Protein AF-A0A0D8L1S2-F1 (afdb_monomer_lite)

Organism: Morganella morganii (NCBI:txid582)

Secondary structure (DSSP, 8-state):
--GGGT-----GGGGGS-GGGTTT-SS-EEEGGGHHHHHHTT-EEESS--HHHHHHHHHHHHHHHHHHHHHHHHHHHHHHHHHHHHHHHHTTTT-GGGGGG-TT--S-HHHHHHHHHHHHHHHHHHHHHHHHH-PPP----HHHHHHHHIIIIIHHHHHHHHHHHHHHHHHHHHHT--

Structure (mmCIF, N/CA/C/O backbone):
data_AF-A0A0D8L1S2-F1
#
_entry.id   AF-A0A0D8L1S2-F1
#
loop_
_atom_site.group_PDB
_atom_site.id
_atom_site.type_symbol
_atom_site.label_atom_id
_atom_site.label_alt_id
_atom_site.label_comp_id
_atom_site.label_asym_id
_atom_site.label_entity_id
_atom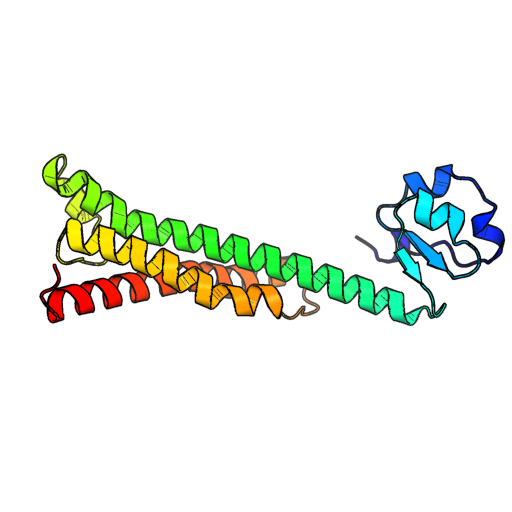_site.label_seq_id
_atom_site.pdbx_PDB_ins_code
_atom_site.Cartn_x
_atom_site.Cartn_y
_atom_site.Cartn_z
_atom_site.occupancy
_atom_site.B_iso_or_equiv
_atom_site.auth_seq_id
_atom_site.auth_comp_id
_atom_site.auth_asym_id
_atom_site.auth_atom_id
_atom_site.pdbx_PDB_model_num
ATOM 1 N N . LEU A 1 1 ? 8.730 12.286 -26.353 1.00 40.28 1 LEU A N 1
ATOM 2 C CA . LEU A 1 1 ? 10.052 12.274 -25.681 1.00 40.28 1 LEU A CA 1
ATOM 3 C C . LEU A 1 1 ? 10.905 11.268 -26.435 1.00 40.28 1 LEU A C 1
ATOM 5 O O . LEU A 1 1 ? 10.988 10.108 -26.051 1.00 40.28 1 LEU A O 1
ATOM 9 N N . ASP A 1 2 ? 11.396 11.706 -27.591 1.00 30.83 2 ASP A N 1
ATOM 10 C CA . ASP A 1 2 ? 12.014 10.839 -28.589 1.00 30.83 2 ASP A CA 1
ATOM 11 C C . ASP A 1 2 ? 13.393 10.372 -28.138 1.00 30.83 2 ASP A C 1
ATOM 13 O O . ASP A 1 2 ? 14.245 11.178 -27.758 1.00 30.83 2 ASP A O 1
ATOM 17 N N . ALA A 1 3 ? 13.625 9.064 -28.243 1.00 32.00 3 ALA A N 1
ATOM 18 C CA . ALA A 1 3 ? 14.918 8.431 -27.996 1.00 32.00 3 ALA A CA 1
ATOM 19 C C . ALA A 1 3 ? 16.054 9.065 -28.828 1.00 32.00 3 ALA A C 1
ATOM 21 O O . ALA A 1 3 ? 17.206 9.065 -28.401 1.00 32.00 3 ALA A O 1
ATOM 22 N N . LEU A 1 4 ? 15.722 9.690 -29.965 1.00 38.53 4 LEU A N 1
ATOM 23 C CA . LEU A 1 4 ? 16.654 10.412 -30.832 1.00 38.53 4 LEU A CA 1
ATOM 24 C C . LEU A 1 4 ? 17.332 11.619 -30.163 1.00 38.53 4 LEU A C 1
ATOM 26 O O . LEU A 1 4 ? 18.481 11.910 -30.489 1.00 38.53 4 LEU A O 1
ATOM 30 N N . ASN A 1 5 ? 16.693 12.290 -29.196 1.00 35.75 5 ASN A N 1
ATOM 31 C CA . ASN A 1 5 ? 17.297 13.465 -28.548 1.00 35.75 5 ASN A CA 1
ATOM 32 C C . ASN A 1 5 ? 18.377 13.098 -27.509 1.00 35.75 5 ASN A C 1
ATOM 34 O O . ASN A 1 5 ? 19.197 13.934 -27.134 1.00 35.75 5 ASN A O 1
ATOM 38 N N . ILE A 1 6 ? 18.424 11.833 -27.079 1.00 44.75 6 ILE A N 1
ATOM 39 C CA . ILE A 1 6 ? 19.456 11.305 -26.171 1.00 44.75 6 ILE A CA 1
ATOM 40 C C . ILE A 1 6 ? 20.675 10.786 -26.976 1.00 44.75 6 ILE A C 1
ATOM 42 O O . ILE A 1 6 ? 21.790 10.718 -26.466 1.00 44.75 6 ILE A O 1
ATOM 46 N N . MET A 1 7 ? 20.512 10.513 -28.277 1.00 43.84 7 MET A N 1
ATOM 47 C CA . MET A 1 7 ? 21.338 9.580 -29.059 1.00 43.84 7 MET A CA 1
ATOM 48 C C . MET A 1 7 ? 22.376 10.232 -29.998 1.00 43.84 7 MET A C 1
ATOM 50 O O . MET A 1 7 ? 22.440 9.912 -31.182 1.00 43.84 7 MET A O 1
ATOM 54 N N . ARG A 1 8 ? 23.227 11.147 -29.521 1.00 42.47 8 ARG A N 1
ATOM 55 C CA . ARG A 1 8 ? 24.311 11.679 -30.381 1.00 42.47 8 ARG A CA 1
ATOM 56 C C . ARG A 1 8 ? 25.609 11.928 -29.633 1.00 42.47 8 ARG A C 1
ATOM 58 O O . ARG A 1 8 ? 25.873 13.081 -29.357 1.00 42.47 8 ARG A O 1
ATOM 65 N N . LEU A 1 9 ? 26.421 10.911 -29.370 1.00 46.28 9 LEU A N 1
ATOM 66 C CA . LEU A 1 9 ? 27.891 11.011 -29.386 1.00 46.28 9 LEU A CA 1
ATOM 67 C C . LEU A 1 9 ? 28.413 9.592 -29.649 1.00 46.28 9 LEU A C 1
ATOM 69 O O . LEU A 1 9 ? 28.247 8.712 -28.814 1.00 46.28 9 LEU A O 1
ATOM 73 N N . HIS A 1 10 ? 28.919 9.347 -30.857 1.00 53.31 10 HIS A N 1
ATOM 74 C CA . HIS A 1 10 ? 29.306 8.012 -31.333 1.00 53.31 10 HIS A CA 1
ATOM 75 C C . HIS A 1 10 ? 30.659 8.029 -32.061 1.00 53.31 10 HIS A C 1
ATOM 77 O O . HIS A 1 10 ? 30.898 7.191 -32.922 1.00 53.31 10 HIS A O 1
ATOM 83 N N . SER A 1 11 ? 31.540 8.992 -31.760 1.00 37.47 11 SER A N 1
ATOM 84 C CA . SER A 1 11 ? 32.899 8.985 -32.317 1.00 37.47 11 SER A CA 1
ATOM 85 C C . SER A 1 11 ? 33.969 9.015 -31.219 1.00 37.47 11 SER A C 1
ATOM 87 O O . SER A 1 11 ? 33.796 9.737 -30.232 1.00 37.47 11 SER A O 1
ATOM 89 N N . PRO A 1 12 ? 35.087 8.285 -31.396 1.00 42.09 12 PRO A N 1
ATOM 90 C CA . PRO A 1 12 ? 36.275 8.374 -30.541 1.00 42.09 12 PRO A CA 1
ATOM 91 C C . PRO A 1 12 ? 36.756 9.821 -30.326 1.00 42.09 12 PRO A C 1
ATOM 93 O O . PRO A 1 12 ? 37.145 10.186 -29.221 1.00 42.09 12 PRO A O 1
ATOM 96 N N . ASP A 1 13 ? 36.616 10.673 -31.346 1.00 39.78 13 ASP A N 1
ATOM 97 C CA . ASP A 1 13 ? 37.028 12.085 -31.320 1.00 39.78 13 ASP A CA 1
ATOM 98 C C . ASP A 1 13 ? 36.073 13.012 -30.548 1.00 39.78 13 ASP A C 1
ATOM 100 O O . ASP A 1 13 ? 36.394 14.171 -30.276 1.00 39.78 13 ASP A O 1
ATOM 104 N N . SER A 1 14 ? 34.886 12.535 -30.159 1.00 45.31 14 SER A N 1
ATOM 105 C CA . SER A 1 14 ? 33.903 13.376 -29.463 1.00 45.31 14 SER A CA 1
ATOM 106 C C . SER A 1 14 ? 34.242 13.650 -27.995 1.00 45.31 14 SER A C 1
ATOM 108 O O . SER A 1 14 ? 33.722 14.611 -27.428 1.00 45.31 14 SER A O 1
ATOM 110 N N . ALA A 1 15 ? 35.172 12.889 -27.402 1.00 44.06 15 ALA A N 1
ATOM 111 C CA . ALA A 1 15 ? 35.750 13.199 -26.093 1.00 44.06 15 ALA A CA 1
ATOM 112 C C . ALA A 1 15 ? 36.550 14.518 -26.101 1.00 44.06 15 ALA A C 1
ATOM 114 O O . ALA A 1 15 ? 36.670 15.171 -25.065 1.00 44.06 15 ALA A O 1
ATOM 115 N N . MET A 1 16 ? 37.052 14.937 -27.269 1.00 40.53 16 MET A N 1
ATOM 116 C CA . MET A 1 16 ? 37.841 16.161 -27.436 1.00 40.53 16 MET A CA 1
ATOM 117 C C . MET A 1 16 ? 36.966 17.407 -27.677 1.00 40.53 16 MET A C 1
ATOM 119 O O . MET A 1 16 ? 37.414 18.541 -27.495 1.00 40.53 16 MET A O 1
ATOM 123 N N . LEU A 1 17 ? 35.691 17.228 -28.041 1.00 42.50 17 LEU A N 1
ATOM 124 C CA . LEU A 1 17 ? 34.772 18.325 -28.342 1.00 42.50 17 LEU A CA 1
ATOM 125 C C . LEU A 1 17 ? 34.038 18.803 -27.082 1.00 42.50 17 LEU A C 1
ATOM 127 O O . LEU A 1 17 ? 32.883 18.484 -26.831 1.00 42.50 17 LEU A O 1
ATOM 131 N N . SER A 1 18 ? 34.708 19.691 -26.348 1.00 43.97 18 SER A N 1
ATOM 132 C CA . SER A 1 18 ? 34.159 20.673 -25.398 1.00 43.97 18 SER A CA 1
ATOM 133 C C . SER A 1 18 ? 33.376 20.142 -24.165 1.00 43.97 18 SER A C 1
ATOM 135 O O . SER A 1 18 ? 32.267 19.616 -24.291 1.00 43.97 18 SER A O 1
ATOM 137 N N . PRO A 1 19 ? 33.840 20.434 -22.929 1.00 50.38 19 PRO A N 1
ATOM 138 C CA . PRO A 1 19 ? 33.125 20.142 -21.671 1.00 50.38 19 PRO A CA 1
ATOM 139 C C . PRO A 1 19 ? 31.662 20.630 -21.622 1.00 50.38 19 PRO A C 1
ATOM 141 O O . PRO A 1 19 ? 30.829 20.095 -20.894 1.00 50.38 19 PRO A O 1
ATOM 144 N N . ARG A 1 20 ? 31.318 2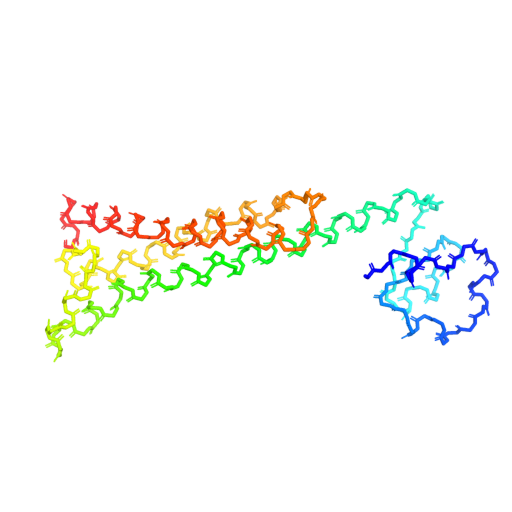1.631 -22.442 1.00 46.81 20 ARG A N 1
ATOM 145 C CA . ARG A 1 20 ? 29.983 22.242 -22.522 1.00 46.81 20 ARG A CA 1
ATOM 146 C C . ARG A 1 20 ? 28.892 21.314 -23.069 1.00 46.81 20 ARG A C 1
ATOM 148 O O . ARG A 1 20 ? 27.722 21.548 -22.768 1.00 46.81 20 ARG A O 1
ATOM 155 N N . LEU A 1 21 ? 29.234 20.287 -23.852 1.00 48.47 21 LEU A N 1
ATOM 156 C CA . LEU A 1 21 ? 28.242 19.355 -24.410 1.00 48.47 21 LEU A CA 1
ATOM 157 C C . LEU A 1 21 ? 27.719 18.347 -23.377 1.00 48.47 21 LEU A C 1
ATOM 159 O O . LEU A 1 21 ? 26.574 17.915 -23.491 1.00 48.47 21 LEU A O 1
ATOM 163 N N . TRP A 1 22 ? 28.506 18.031 -22.348 1.00 46.62 22 TRP A N 1
ATOM 164 C CA . TRP A 1 22 ? 28.124 17.108 -21.275 1.00 46.62 22 TRP A CA 1
ATOM 165 C C . TRP A 1 22 ? 27.060 17.707 -20.357 1.00 46.62 22 TRP A C 1
ATOM 167 O O . TRP A 1 22 ? 26.076 17.054 -20.031 1.00 46.62 22 TRP A O 1
ATOM 177 N N . HIS A 1 23 ? 27.204 18.990 -20.025 1.00 47.69 23 HIS A N 1
ATOM 178 C CA . HIS A 1 23 ? 26.314 19.683 -19.092 1.00 47.69 23 HIS A CA 1
ATOM 179 C C . HIS A 1 23 ? 24.908 19.962 -19.656 1.00 47.69 23 HIS A C 1
ATOM 181 O O . HIS A 1 23 ? 24.001 20.326 -18.915 1.00 47.69 23 HIS A O 1
ATOM 187 N N . ARG A 1 24 ? 24.712 19.816 -20.976 1.00 43.38 24 ARG A N 1
ATOM 188 C CA . ARG A 1 24 ? 23.418 20.042 -21.647 1.00 43.38 24 ARG A CA 1
ATOM 189 C C . ARG A 1 24 ? 22.607 18.766 -21.884 1.00 43.38 24 ARG A C 1
ATOM 191 O O . ARG A 1 24 ? 21.515 18.864 -22.441 1.00 43.38 24 ARG A O 1
ATOM 198 N N . ARG A 1 25 ? 23.114 17.581 -21.522 1.00 43.03 25 ARG A N 1
ATOM 199 C CA . ARG A 1 25 ? 22.402 16.311 -21.744 1.00 43.03 25 ARG A CA 1
ATOM 200 C C . ARG A 1 25 ? 21.851 15.743 -20.448 1.00 43.03 25 ARG A C 1
ATOM 202 O O . ARG A 1 25 ? 22.543 15.697 -19.444 1.00 43.03 25 ARG A O 1
ATOM 209 N N . ASN A 1 26 ? 20.617 15.244 -20.508 1.00 50.03 26 ASN A N 1
ATOM 210 C CA . ASN A 1 26 ? 19.944 14.647 -19.352 1.00 50.03 26 ASN A CA 1
ATOM 211 C C . ASN A 1 26 ? 20.542 13.280 -18.961 1.00 50.03 26 ASN A C 1
ATOM 213 O O . ASN A 1 26 ? 20.415 12.884 -17.810 1.00 50.03 26 ASN A O 1
ATOM 217 N N . VAL A 1 27 ? 21.170 12.564 -19.907 1.00 50.09 27 VAL A N 1
ATOM 218 C CA . VAL A 1 27 ? 21.953 11.332 -19.689 1.00 50.09 27 VAL A CA 1
ATOM 219 C C . VAL A 1 27 ? 23.051 11.268 -20.758 1.00 50.09 27 VAL A C 1
ATOM 221 O O . VAL A 1 27 ? 22.746 11.413 -21.945 1.00 50.09 27 VAL A O 1
ATOM 224 N N . ALA A 1 28 ? 24.307 11.043 -20.368 1.00 52.75 28 ALA A N 1
ATOM 225 C CA . ALA A 1 28 ? 25.421 10.783 -21.282 1.00 52.75 28 ALA A CA 1
ATOM 226 C C . ALA A 1 28 ? 26.200 9.531 -20.836 1.00 52.75 28 ALA A C 1
ATOM 228 O O . ALA A 1 28 ? 26.317 9.263 -19.640 1.00 52.75 28 ALA A O 1
ATOM 229 N N . VAL A 1 29 ? 26.709 8.756 -21.801 1.00 52.41 29 VAL A N 1
ATOM 230 C CA . VAL A 1 29 ? 27.492 7.534 -21.557 1.00 52.41 29 VAL A CA 1
ATOM 231 C C . VAL A 1 29 ? 28.798 7.626 -22.340 1.00 52.41 29 VAL A C 1
ATOM 233 O O . VAL A 1 29 ? 28.767 7.886 -23.542 1.00 52.41 29 VAL A O 1
ATOM 236 N N . ALA A 1 30 ? 29.933 7.452 -21.667 1.00 49.31 30 ALA A N 1
ATOM 237 C CA . ALA A 1 30 ? 31.259 7.471 -22.282 1.00 49.31 30 ALA A CA 1
ATOM 238 C C . ALA A 1 30 ? 31.835 6.054 -22.379 1.00 49.31 30 ALA A C 1
ATOM 240 O O . ALA A 1 30 ? 31.610 5.234 -21.495 1.00 49.31 30 ALA A O 1
ATOM 241 N N . MET A 1 31 ? 32.597 5.769 -23.433 1.00 51.94 31 MET A N 1
ATOM 242 C CA . MET A 1 31 ? 33.227 4.462 -23.660 1.00 51.94 31 MET A CA 1
ATOM 243 C C . MET A 1 31 ? 34.710 4.500 -23.246 1.00 51.94 31 MET A C 1
ATOM 245 O O . MET A 1 31 ? 35.297 5.576 -23.123 1.00 51.94 31 MET A O 1
ATOM 249 N N . ASN A 1 32 ? 35.294 3.323 -23.007 1.00 46.06 32 ASN A N 1
ATOM 250 C CA . ASN A 1 32 ? 36.561 3.042 -22.303 1.00 46.06 32 ASN A CA 1
ATOM 251 C C . ASN A 1 32 ? 37.780 3.977 -22.569 1.00 46.06 32 ASN A C 1
ATOM 253 O O . ASN A 1 32 ? 38.638 4.126 -21.704 1.00 46.06 32 ASN A O 1
ATOM 257 N N . SER A 1 33 ? 37.875 4.673 -23.707 1.00 52.16 33 SER A N 1
ATOM 258 C CA . SER A 1 33 ? 38.977 5.612 -23.999 1.00 52.16 33 SER A CA 1
ATOM 259 C C . SER A 1 33 ? 38.829 7.022 -23.386 1.00 52.16 33 SER A C 1
ATOM 261 O O . SER A 1 33 ? 39.790 7.786 -23.403 1.00 52.16 33 SER A O 1
ATOM 263 N N . GLY A 1 34 ? 37.668 7.380 -22.816 1.00 53.12 34 GLY A N 1
ATOM 264 C CA . GLY A 1 34 ? 37.359 8.717 -22.263 1.00 53.12 34 GLY A CA 1
ATOM 265 C C . GLY A 1 34 ? 37.182 8.778 -20.735 1.00 53.12 34 GLY A C 1
ATOM 266 O O . GLY A 1 34 ? 36.365 9.551 -20.230 1.00 53.12 34 GLY A O 1
ATOM 267 N N . THR A 1 35 ? 37.890 7.930 -19.984 1.00 57.75 35 THR A N 1
ATOM 268 C CA . THR A 1 35 ? 37.576 7.589 -18.581 1.00 57.75 35 THR A CA 1
ATOM 269 C C . THR A 1 35 ? 37.760 8.698 -17.537 1.00 57.75 35 THR A C 1
ATOM 271 O O . THR A 1 35 ? 37.063 8.640 -16.526 1.00 57.75 35 THR A O 1
ATOM 274 N N . GLN A 1 36 ? 38.626 9.706 -17.725 1.00 58.16 36 GLN A N 1
ATOM 275 C CA . GLN A 1 36 ? 38.751 10.807 -16.745 1.00 58.16 36 GLN A CA 1
ATOM 276 C C . GLN A 1 36 ? 37.612 11.834 -16.864 1.00 58.16 36 GLN A C 1
ATOM 278 O O . GLN A 1 36 ? 36.925 12.091 -15.879 1.00 58.16 36 GLN A O 1
ATOM 283 N N . ALA A 1 37 ? 37.308 12.317 -18.075 1.00 50.94 37 ALA A N 1
ATOM 284 C CA . ALA A 1 37 ? 36.259 13.320 -18.300 1.00 50.94 37 ALA A CA 1
ATOM 285 C C . ALA A 1 37 ? 34.843 12.820 -17.942 1.00 50.94 37 ALA A C 1
ATOM 287 O O . ALA A 1 37 ? 34.001 13.591 -17.486 1.00 50.94 37 ALA A O 1
ATOM 288 N N . ALA A 1 38 ? 34.568 11.522 -18.114 1.00 50.53 38 ALA A N 1
ATOM 289 C CA . ALA A 1 38 ? 33.284 10.924 -17.749 1.00 50.53 38 ALA A CA 1
ATOM 290 C C . ALA A 1 38 ? 33.120 10.706 -16.235 1.00 50.53 38 ALA A C 1
ATOM 292 O O . ALA A 1 38 ? 32.023 10.912 -15.711 1.00 50.53 38 ALA A O 1
ATOM 293 N N . LYS A 1 39 ? 34.206 10.338 -15.534 1.00 55.84 39 LYS A N 1
ATOM 294 C CA . LYS A 1 39 ? 34.229 10.202 -14.066 1.00 55.84 39 LYS A CA 1
ATOM 295 C C . LYS A 1 39 ? 34.058 11.554 -13.378 1.00 55.84 39 LYS A C 1
ATOM 297 O O . LYS A 1 39 ? 33.280 11.652 -12.436 1.00 55.84 39 LYS A O 1
ATOM 302 N N . GLU A 1 40 ? 34.729 12.589 -13.880 1.00 51.75 40 GLU A N 1
ATOM 303 C 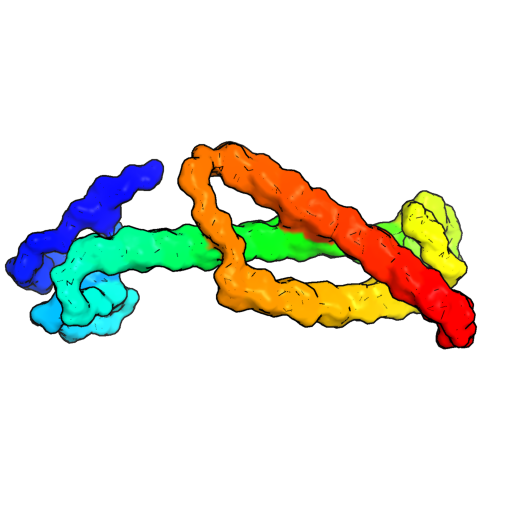CA . GLU A 1 40 ? 34.626 13.955 -13.349 1.00 51.75 40 GLU A CA 1
ATOM 304 C C . GLU A 1 40 ? 33.244 14.581 -13.589 1.00 51.75 40 GLU A C 1
ATOM 306 O O . GLU A 1 40 ? 32.784 15.392 -12.790 1.00 51.75 40 GLU A O 1
ATOM 311 N N . ALA A 1 41 ? 32.548 14.171 -14.655 1.00 49.81 41 ALA A N 1
ATOM 312 C CA . ALA A 1 41 ? 31.219 14.670 -15.004 1.00 49.81 41 ALA A CA 1
ATOM 313 C C . ALA A 1 41 ? 30.045 13.839 -14.435 1.00 49.81 41 ALA A C 1
ATOM 315 O O . ALA A 1 41 ? 28.893 14.185 -14.692 1.00 49.81 41 ALA A O 1
ATOM 316 N N . GLY A 1 42 ? 30.304 12.752 -13.694 1.00 54.16 42 GLY A N 1
ATOM 317 C CA . GLY A 1 42 ? 29.259 11.891 -13.115 1.00 54.16 42 GLY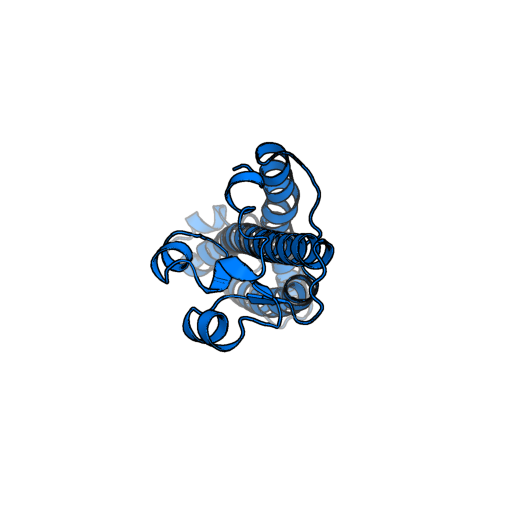 A CA 1
ATOM 318 C C . GLY A 1 42 ? 28.458 11.064 -14.135 1.00 54.16 42 GLY A C 1
ATOM 319 O O . GLY A 1 42 ? 27.327 10.669 -13.855 1.00 54.16 42 GLY A O 1
ATOM 320 N N . ASN A 1 43 ? 29.018 10.813 -15.321 1.00 65.69 43 ASN A N 1
ATOM 321 C CA . ASN A 1 43 ? 28.350 10.090 -16.406 1.00 65.69 43 ASN A CA 1
ATOM 322 C C . ASN A 1 43 ? 28.617 8.579 -16.347 1.00 65.69 43 ASN A C 1
ATOM 324 O O . ASN A 1 43 ? 29.625 8.129 -15.800 1.00 65.69 43 ASN A O 1
ATOM 328 N N . MET A 1 44 ? 27.72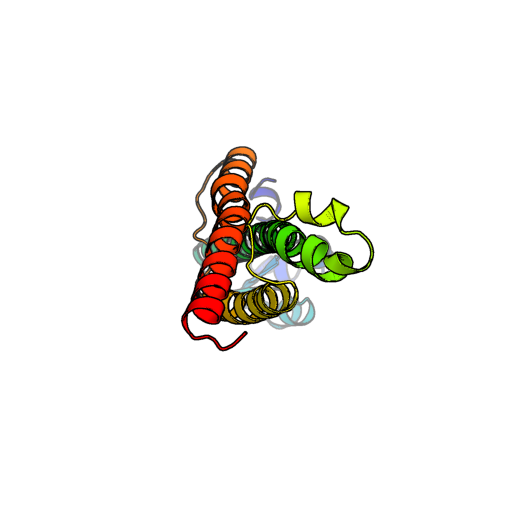0 7.777 -16.932 1.00 62.53 44 MET A N 1
ATOM 329 C CA . MET A 1 44 ? 27.905 6.322 -16.985 1.00 62.53 44 MET A CA 1
ATOM 330 C C . MET A 1 44 ? 29.076 5.970 -17.910 1.00 62.53 44 MET A C 1
ATOM 332 O O . MET A 1 44 ? 29.259 6.593 -18.957 1.00 62.53 44 MET A O 1
ATOM 336 N N . VAL A 1 45 ? 29.859 4.959 -17.535 1.00 63.62 45 VAL A N 1
ATOM 337 C CA . VAL A 1 45 ? 30.993 4.476 -18.332 1.00 63.62 45 VAL A CA 1
ATOM 338 C C . VAL A 1 45 ? 30.658 3.089 -18.869 1.00 63.62 45 VAL A C 1
ATOM 340 O O . VAL A 1 45 ? 30.483 2.155 -18.087 1.00 63.62 45 VAL A O 1
ATOM 343 N N . ASP A 1 46 ? 30.560 2.950 -20.190 1.00 64.00 46 ASP A N 1
ATOM 344 C CA . ASP A 1 46 ? 30.451 1.641 -20.834 1.00 64.00 46 ASP A CA 1
ATOM 345 C C . ASP A 1 46 ? 31.849 1.034 -21.010 1.00 64.00 46 ASP A C 1
ATOM 347 O O . ASP A 1 46 ? 32.661 1.494 -21.818 1.00 64.00 46 ASP A O 1
ATOM 351 N N . LEU A 1 47 ? 32.122 -0.006 -20.223 1.00 65.94 47 LEU A N 1
ATOM 352 C CA . LEU A 1 47 ? 33.397 -0.723 -20.216 1.00 65.94 47 LEU A CA 1
ATOM 353 C C . LEU A 1 47 ? 33.569 -1.634 -21.440 1.00 65.94 47 LEU A C 1
ATOM 355 O O . LEU A 1 47 ? 34.694 -1.811 -21.902 1.00 65.94 47 LEU A O 1
ATOM 359 N N . ASP A 1 48 ? 32.467 -2.138 -22.006 1.00 64.06 48 ASP A N 1
ATOM 360 C CA . ASP A 1 48 ? 32.504 -3.148 -23.078 1.00 64.06 48 ASP A CA 1
ATOM 361 C C . ASP A 1 48 ? 32.216 -2.552 -24.454 1.00 64.06 48 ASP A C 1
ATOM 363 O O . ASP A 1 48 ? 32.246 -3.257 -25.461 1.00 64.06 48 ASP A O 1
ATOM 367 N N . SER A 1 49 ? 31.974 -1.240 -24.509 1.00 63.84 49 SER A N 1
ATOM 368 C CA . SER A 1 49 ? 31.849 -0.491 -25.755 1.00 63.84 49 SER A CA 1
ATOM 369 C C . SER A 1 49 ? 30.787 -1.070 -26.709 1.00 63.84 49 SER A C 1
ATOM 371 O O . SER A 1 49 ? 30.972 -1.062 -27.928 1.00 63.84 49 SER A O 1
ATOM 373 N N . ASN A 1 50 ? 29.673 -1.577 -26.170 1.00 64.38 50 ASN A N 1
ATOM 374 C CA . ASN A 1 50 ? 28.632 -2.254 -26.942 1.00 64.38 50 ASN A CA 1
ATOM 375 C C . ASN A 1 50 ? 27.333 -1.425 -26.950 1.00 64.38 50 ASN A C 1
ATOM 377 O O . ASN A 1 50 ? 26.697 -1.273 -25.903 1.00 64.38 50 ASN A O 1
ATOM 381 N N . PRO A 1 51 ? 26.852 -0.970 -28.125 1.00 62.38 51 PRO A N 1
ATOM 382 C CA . PRO A 1 51 ? 25.649 -0.138 -28.231 1.00 62.38 51 PRO A CA 1
ATOM 383 C C . PRO A 1 51 ? 24.371 -0.799 -27.682 1.00 62.38 51 PRO A C 1
ATOM 385 O O . PRO A 1 51 ? 23.417 -0.099 -27.342 1.00 62.38 51 PRO A O 1
ATOM 388 N N . THR A 1 52 ? 24.344 -2.125 -27.532 1.00 73.88 52 THR A N 1
ATOM 389 C CA . THR A 1 52 ? 23.205 -2.871 -26.966 1.00 73.88 52 THR A CA 1
ATOM 390 C C . THR A 1 52 ? 23.029 -2.623 -25.462 1.00 73.88 52 THR A C 1
ATOM 392 O O . THR A 1 52 ? 21.898 -2.587 -24.974 1.00 73.88 52 THR A O 1
ATOM 395 N N . LYS A 1 53 ? 24.117 -2.355 -24.724 1.00 69.38 53 LYS A N 1
ATOM 396 C CA . LYS A 1 53 ? 24.067 -2.075 -23.276 1.00 69.38 53 LYS A CA 1
ATOM 397 C C . LYS A 1 53 ? 23.305 -0.796 -22.938 1.00 69.38 53 LYS A C 1
ATOM 399 O O . LYS A 1 53 ? 22.706 -0.685 -21.873 1.00 69.38 53 LYS A O 1
ATOM 404 N N . LEU A 1 54 ? 23.260 0.164 -23.860 1.00 72.50 54 LEU A N 1
ATOM 405 C CA . LEU A 1 54 ? 22.483 1.392 -23.680 1.00 72.50 54 LEU A CA 1
ATOM 406 C C . LEU A 1 54 ? 20.976 1.114 -23.603 1.00 72.50 54 LEU A C 1
ATOM 408 O O . LEU A 1 54 ? 20.264 1.766 -22.839 1.00 72.50 54 LEU A O 1
ATOM 412 N N . ILE A 1 55 ? 20.485 0.128 -24.359 1.00 80.00 55 ILE A N 1
ATOM 413 C CA . ILE A 1 55 ? 19.076 -0.288 -24.315 1.00 80.00 55 ILE A CA 1
ATOM 414 C C . ILE A 1 55 ? 18.764 -0.922 -22.955 1.00 80.00 55 ILE A C 1
ATOM 416 O O . ILE A 1 55 ? 17.717 -0.638 -22.369 1.00 80.00 55 ILE A O 1
ATOM 420 N N . GLU A 1 56 ? 19.688 -1.725 -22.428 1.00 80.81 56 GLU A N 1
ATOM 421 C CA . GLU A 1 56 ? 19.576 -2.355 -21.111 1.00 80.81 56 GLU A CA 1
ATOM 422 C C . GLU A 1 56 ? 19.543 -1.316 -19.980 1.00 80.81 56 GLU A C 1
ATOM 424 O O . GLU A 1 56 ? 18.645 -1.350 -19.138 1.00 80.81 56 GLU A O 1
ATOM 429 N N . VAL A 1 57 ? 20.430 -0.317 -20.013 1.00 82.62 57 VAL A N 1
ATOM 430 C CA . VAL A 1 57 ? 20.431 0.802 -19.052 1.00 82.62 57 VAL A CA 1
ATOM 431 C C . VAL A 1 57 ? 19.090 1.543 -19.058 1.00 82.62 57 VAL A C 1
ATOM 433 O O . VAL A 1 57 ? 18.520 1.822 -17.999 1.00 82.62 57 VAL A O 1
ATOM 436 N N . VAL A 1 58 ? 18.544 1.836 -20.244 1.00 85.12 58 VAL A N 1
ATOM 437 C CA . VAL A 1 58 ? 17.225 2.478 -20.368 1.00 85.12 58 VAL A CA 1
ATOM 438 C C . VAL A 1 58 ? 16.118 1.576 -19.818 1.00 85.12 58 VAL A C 1
ATOM 440 O O . VAL A 1 58 ? 15.184 2.076 -19.185 1.00 85.12 58 VAL A O 1
ATOM 443 N N . HIS A 1 59 ? 16.201 0.264 -20.037 1.00 84.69 59 HIS A N 1
ATOM 444 C CA . HIS A 1 59 ? 15.230 -0.694 -19.514 1.00 84.69 59 HIS A CA 1
ATOM 445 C C . HIS A 1 59 ? 15.242 -0.736 -17.980 1.00 84.69 59 HIS A C 1
ATOM 447 O O . HIS A 1 59 ? 14.185 -0.586 -17.363 1.00 84.69 59 HIS A O 1
ATOM 453 N N . ILE A 1 60 ? 16.424 -0.833 -17.366 1.00 85.44 60 ILE A N 1
ATOM 454 C CA . ILE A 1 60 ? 16.598 -0.806 -15.906 1.00 85.44 60 ILE A CA 1
ATOM 455 C C . ILE A 1 60 ? 16.072 0.515 -15.330 1.00 85.44 60 ILE A C 1
ATOM 457 O O . ILE A 1 60 ? 15.308 0.514 -14.362 1.00 85.44 60 ILE A O 1
ATOM 461 N N . GLY A 1 61 ? 16.404 1.647 -15.959 1.00 86.31 61 GLY A N 1
ATOM 462 C CA . GLY A 1 61 ? 15.903 2.959 -15.545 1.00 86.31 61 GLY A CA 1
ATOM 463 C C . GLY A 1 61 ? 14.374 3.046 -15.594 1.00 86.31 61 GLY A C 1
ATOM 464 O O . GLY A 1 61 ? 13.741 3.505 -14.640 1.00 86.31 61 GLY A O 1
ATOM 465 N N . LYS A 1 62 ? 13.751 2.541 -16.668 1.00 87.38 62 LYS A N 1
ATOM 466 C CA . LYS A 1 62 ? 12.286 2.462 -16.777 1.00 87.38 62 LYS A CA 1
ATOM 467 C C . LYS A 1 62 ? 11.684 1.561 -15.703 1.00 87.38 62 LYS A C 1
ATOM 469 O O . LYS A 1 62 ? 10.693 1.953 -15.094 1.00 87.38 62 LYS A O 1
ATOM 474 N N . GLN A 1 63 ? 12.268 0.395 -15.442 1.00 87.56 63 GLN A N 1
ATOM 475 C CA . GLN A 1 63 ? 11.798 -0.518 -14.398 1.00 87.56 63 GLN A CA 1
ATOM 476 C C . GLN A 1 63 ? 11.871 0.125 -13.007 1.00 87.56 63 GLN A C 1
ATOM 478 O O . GLN A 1 63 ? 10.909 0.038 -12.240 1.00 87.56 63 GLN A O 1
ATOM 483 N N . MET A 1 64 ? 12.955 0.835 -12.692 1.00 88.62 64 MET A N 1
ATOM 484 C CA . MET A 1 64 ? 13.100 1.554 -11.424 1.00 88.62 64 MET A CA 1
ATOM 485 C C . MET A 1 64 ? 12.032 2.647 -11.263 1.00 88.62 64 MET A C 1
ATOM 487 O O . MET A 1 64 ? 11.387 2.737 -10.215 1.00 88.62 64 MET A O 1
ATOM 491 N N . LEU A 1 65 ? 11.789 3.437 -12.315 1.00 89.94 65 LEU A N 1
ATOM 492 C CA . LEU A 1 65 ? 10.748 4.471 -12.315 1.00 89.94 65 LEU A CA 1
ATOM 493 C C . LEU A 1 65 ? 9.342 3.880 -12.161 1.00 89.94 65 LEU A C 1
ATOM 495 O O . LEU A 1 65 ? 8.542 4.407 -11.387 1.00 89.94 65 LEU A O 1
ATOM 499 N N . MET A 1 66 ? 9.051 2.777 -12.854 1.00 89.50 66 MET A N 1
ATOM 500 C CA . MET A 1 66 ? 7.765 2.083 -12.743 1.00 89.50 66 MET A CA 1
ATOM 501 C C . MET A 1 66 ? 7.549 1.547 -11.334 1.00 89.50 66 MET A C 1
ATOM 503 O O . MET A 1 66 ? 6.518 1.821 -10.731 1.00 89.50 66 MET A O 1
ATOM 507 N N . THR A 1 67 ? 8.551 0.867 -10.779 1.00 92.56 67 THR A N 1
ATOM 508 C CA . THR A 1 67 ? 8.501 0.329 -9.413 1.00 92.56 67 THR A CA 1
ATOM 509 C C . THR A 1 67 ? 8.208 1.430 -8.403 1.00 92.56 67 THR A C 1
ATOM 511 O O . THR A 1 67 ? 7.296 1.295 -7.589 1.00 92.56 67 THR A O 1
ATOM 514 N N . ARG A 1 68 ? 8.928 2.554 -8.492 1.00 93.50 68 ARG A N 1
ATOM 515 C CA . ARG A 1 68 ? 8.716 3.699 -7.604 1.00 93.50 68 ARG A CA 1
ATOM 516 C C . ARG A 1 68 ? 7.304 4.268 -7.743 1.00 93.50 68 ARG A C 1
ATOM 518 O O . ARG A 1 68 ? 6.633 4.451 -6.734 1.00 93.50 68 ARG A O 1
ATOM 525 N N . GLY A 1 69 ? 6.837 4.500 -8.971 1.00 92.75 69 GLY A N 1
ATOM 526 C CA . GLY A 1 69 ? 5.491 5.024 -9.224 1.00 92.75 69 GLY A CA 1
ATOM 527 C C . GLY A 1 69 ? 4.383 4.100 -8.707 1.00 92.75 69 GLY A C 1
ATOM 528 O O . GLY A 1 69 ? 3.431 4.564 -8.073 1.00 92.75 69 GLY A O 1
ATOM 529 N N . SER A 1 70 ? 4.526 2.791 -8.915 1.00 94.38 70 SER A N 1
ATOM 530 C CA . SER A 1 70 ? 3.602 1.776 -8.406 1.00 94.38 70 SER A CA 1
ATOM 531 C C . SER A 1 70 ? 3.565 1.740 -6.882 1.00 94.38 70 SER A C 1
ATOM 533 O O . SER A 1 70 ? 2.479 1.784 -6.307 1.00 94.38 70 SER A O 1
ATOM 535 N N . LEU A 1 71 ? 4.728 1.739 -6.222 1.00 95.19 71 LEU A N 1
ATOM 536 C CA . LEU A 1 71 ? 4.809 1.752 -4.760 1.00 95.19 71 LEU A CA 1
ATOM 537 C C . LEU A 1 71 ? 4.216 3.028 -4.160 1.00 95.19 71 LEU A C 1
ATOM 539 O O . LEU A 1 71 ? 3.482 2.935 -3.184 1.00 95.19 71 LEU A O 1
ATOM 543 N N . THR A 1 72 ? 4.458 4.197 -4.759 1.00 95.25 72 THR A N 1
ATOM 544 C CA . THR A 1 72 ? 3.842 5.455 -4.306 1.00 95.25 72 THR A CA 1
ATOM 545 C C . THR A 1 72 ? 2.321 5.435 -4.470 1.00 95.25 72 THR A C 1
ATOM 547 O O . THR A 1 72 ? 1.590 5.876 -3.590 1.00 95.25 72 THR A O 1
ATOM 550 N N . THR A 1 73 ? 1.821 4.888 -5.579 1.00 95.69 73 THR A N 1
ATOM 551 C CA . THR A 1 73 ? 0.370 4.766 -5.807 1.00 95.69 73 THR A CA 1
ATOM 552 C C . THR A 1 73 ? -0.270 3.834 -4.777 1.00 95.69 73 THR A C 1
ATOM 554 O O . THR A 1 73 ? -1.320 4.151 -4.210 1.00 95.69 73 THR A O 1
ATOM 557 N N . PHE A 1 74 ? 0.386 2.703 -4.509 1.00 96.62 74 PHE A N 1
ATOM 558 C CA . PHE A 1 74 ? -0.039 1.750 -3.494 1.00 96.62 74 PHE A CA 1
ATOM 559 C C . PHE A 1 74 ? -0.020 2.374 -2.098 1.00 96.62 74 PHE A C 1
ATOM 561 O O . PHE A 1 74 ? -1.008 2.266 -1.381 1.00 96.62 74 PHE A O 1
ATOM 568 N N . SER A 1 75 ? 1.063 3.063 -1.721 1.00 94.56 75 SER A N 1
ATOM 569 C CA . SER A 1 75 ? 1.209 3.647 -0.385 1.00 94.56 75 SER A CA 1
ATOM 570 C C . SER A 1 75 ? 0.163 4.725 -0.110 1.00 94.56 75 SER A C 1
ATOM 572 O O . SER A 1 75 ? -0.447 4.701 0.952 1.00 94.56 75 SER A O 1
ATOM 574 N N . ILE A 1 76 ? -0.114 5.603 -1.082 1.00 95.81 76 ILE A N 1
ATOM 575 C CA . ILE A 1 76 ? -1.160 6.630 -0.953 1.00 95.81 76 ILE A CA 1
ATOM 576 C C . ILE A 1 76 ? -2.533 5.978 -0.759 1.00 95.81 76 ILE A C 1
ATOM 578 O O . ILE A 1 76 ? -3.280 6.350 0.142 1.00 95.81 76 ILE A O 1
ATOM 582 N N . SER A 1 77 ? -2.862 4.981 -1.582 1.00 96.50 77 SER A N 1
ATOM 583 C CA . SER A 1 77 ? -4.150 4.279 -1.483 1.00 96.50 77 SER A CA 1
ATOM 584 C C . SER A 1 77 ? -4.285 3.534 -0.150 1.00 96.50 77 SER A C 1
ATOM 586 O O . SER A 1 77 ? -5.357 3.497 0.449 1.00 96.50 77 SER A O 1
ATOM 588 N N . ASN A 1 78 ? -3.169 3.010 0.351 1.00 96.44 78 ASN A N 1
ATOM 589 C CA . ASN A 1 78 ? -3.082 2.339 1.637 1.00 96.44 78 ASN A CA 1
ATOM 590 C C . ASN A 1 78 ? -3.277 3.287 2.826 1.00 96.44 78 ASN A C 1
ATOM 592 O O . ASN A 1 78 ? -3.920 2.922 3.812 1.00 96.44 78 ASN A O 1
ATOM 596 N N . ASP A 1 79 ? -2.780 4.517 2.736 1.00 94.81 79 ASP A N 1
ATOM 597 C CA . ASP A 1 79 ? -2.997 5.527 3.772 1.00 94.81 79 ASP A CA 1
ATOM 598 C C . ASP A 1 79 ? -4.476 5.934 3.867 1.00 94.81 79 ASP A C 1
ATOM 600 O O . ASP A 1 79 ? -4.993 6.089 4.974 1.00 94.81 79 ASP A O 1
ATOM 604 N N . ILE A 1 80 ? -5.197 5.985 2.738 1.00 94.38 80 ILE A N 1
ATOM 605 C CA . ILE A 1 80 ? -6.653 6.221 2.725 1.00 94.38 80 ILE A CA 1
ATOM 606 C C . ILE A 1 80 ? -7.385 5.155 3.549 1.00 94.38 80 ILE A C 1
ATOM 608 O O . ILE A 1 80 ? -8.209 5.490 4.398 1.00 94.38 80 ILE A O 1
ATOM 612 N N . ALA A 1 81 ? -7.072 3.874 3.341 1.00 91.38 81 ALA A N 1
ATOM 613 C CA . ALA A 1 81 ? -7.691 2.789 4.100 1.00 91.38 81 ALA A CA 1
ATOM 614 C C . ALA A 1 81 ? -7.377 2.869 5.602 1.00 91.38 81 ALA A C 1
ATOM 616 O O . ALA A 1 81 ? -8.263 2.674 6.434 1.00 91.38 81 ALA A O 1
ATOM 617 N N . LYS A 1 82 ? -6.135 3.223 5.959 1.00 93.50 82 LYS A N 1
ATOM 618 C CA . LYS A 1 82 ? -5.736 3.427 7.358 1.00 93.50 82 LYS A CA 1
ATOM 619 C C . LYS A 1 82 ? -6.517 4.558 8.028 1.00 93.50 82 LYS A C 1
ATOM 621 O O . LYS A 1 82 ? -6.892 4.413 9.189 1.00 93.50 82 LYS A O 1
ATOM 626 N N . TYR A 1 83 ? -6.828 5.642 7.318 1.00 94.25 83 TYR A N 1
ATOM 627 C CA . TYR A 1 83 ? -7.657 6.711 7.882 1.00 94.25 83 TYR A CA 1
ATOM 628 C C . TYR A 1 83 ? -9.067 6.238 8.252 1.00 94.25 83 TYR A C 1
ATOM 630 O O . TYR A 1 83 ? -9.563 6.624 9.310 1.00 94.25 83 TYR A O 1
ATOM 638 N N . PHE A 1 84 ? -9.674 5.345 7.464 1.00 94.12 84 PHE A N 1
ATOM 639 C CA . PHE A 1 84 ? -10.970 4.748 7.810 1.00 94.12 84 PHE A CA 1
ATOM 640 C C . PHE A 1 84 ? -10.922 3.824 9.035 1.00 94.12 84 PHE A C 1
ATOM 642 O O . PHE A 1 84 ? -11.955 3.614 9.660 1.00 94.12 84 PHE A O 1
ATOM 649 N N . ALA A 1 85 ? -9.756 3.282 9.398 1.00 93.88 85 ALA A N 1
ATOM 650 C CA . ALA A 1 85 ? -9.596 2.523 10.641 1.00 93.88 85 ALA A CA 1
ATOM 651 C C . ALA A 1 85 ? -9.377 3.451 11.842 1.00 93.88 85 ALA A C 1
ATOM 653 O O . ALA A 1 85 ? -9.993 3.282 12.891 1.00 93.88 85 ALA A O 1
ATOM 654 N N . ILE A 1 86 ? -8.485 4.431 11.688 1.00 93.88 86 ILE A N 1
ATOM 655 C CA . ILE A 1 86 ? -7.959 5.205 12.815 1.00 93.88 86 ILE A CA 1
ATOM 656 C C . ILE A 1 8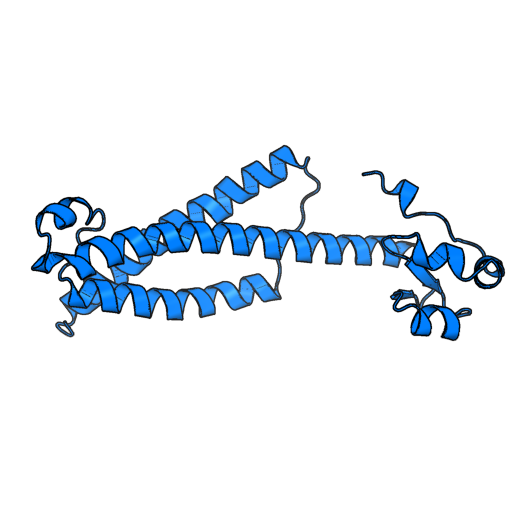6 ? -8.894 6.350 13.205 1.00 93.88 86 ILE A C 1
ATOM 658 O O . ILE A 1 86 ? -9.076 6.582 14.394 1.00 93.88 86 ILE A O 1
ATOM 662 N N . ILE A 1 87 ? -9.490 7.072 12.248 1.00 93.62 87 ILE A N 1
ATOM 663 C CA . ILE A 1 87 ? -10.313 8.254 12.561 1.00 93.62 87 ILE A CA 1
ATOM 664 C C . ILE A 1 87 ? -11.534 7.886 13.425 1.00 93.62 87 ILE A C 1
ATOM 666 O O . ILE A 1 87 ? -11.704 8.513 14.469 1.00 93.62 87 ILE A O 1
ATOM 670 N N . PRO A 1 88 ? -12.362 6.880 13.079 1.00 92.62 88 PRO A N 1
ATOM 671 C CA . PRO A 1 88 ? -13.509 6.520 13.915 1.00 92.62 88 PRO A CA 1
ATOM 672 C C . PRO A 1 88 ? -13.075 6.077 15.316 1.00 92.62 88 PRO A C 1
ATOM 674 O O . PRO A 1 88 ? -13.660 6.503 16.304 1.00 92.62 88 PRO A O 1
ATOM 677 N N . ALA A 1 89 ? -12.000 5.285 15.401 1.00 93.31 89 ALA A N 1
ATOM 678 C CA . ALA A 1 89 ? -11.461 4.769 16.654 1.00 93.31 89 ALA A CA 1
ATOM 679 C C . ALA A 1 89 ? -10.918 5.882 17.566 1.00 93.31 89 ALA A C 1
ATOM 681 O O . ALA A 1 89 ? -11.331 6.004 18.717 1.00 93.31 89 ALA A O 1
ATOM 682 N N . ALA A 1 90 ? -10.038 6.739 17.043 1.00 93.00 90 ALA A N 1
ATOM 683 C CA . ALA A 1 90 ? -9.370 7.788 17.813 1.00 93.00 90 ALA A CA 1
ATOM 684 C C . ALA A 1 90 ? -10.346 8.825 18.392 1.00 93.00 90 ALA A C 1
ATOM 686 O O . ALA A 1 90 ? -10.050 9.458 19.405 1.00 93.00 90 ALA A O 1
ATOM 687 N N . PHE A 1 91 ? -11.506 9.002 17.757 1.00 93.62 91 PHE A N 1
ATOM 688 C CA . PHE A 1 91 ? -12.517 9.969 18.174 1.00 93.62 91 PHE A CA 1
ATOM 689 C C . PHE A 1 91 ? -13.796 9.330 18.726 1.00 93.62 91 PHE A C 1
ATOM 691 O O . PHE A 1 91 ? -14.731 10.069 19.026 1.00 93.62 91 PHE A O 1
ATOM 698 N N . ALA A 1 92 ? -13.846 8.009 18.923 1.00 90.25 92 ALA A N 1
ATOM 699 C CA . ALA A 1 92 ? -15.054 7.305 19.367 1.00 90.25 92 ALA A CA 1
ATOM 700 C C . ALA A 1 92 ? -15.625 7.850 20.692 1.00 90.25 92 ALA A C 1
ATOM 702 O O . ALA A 1 92 ? -16.839 7.920 20.863 1.00 90.25 92 ALA A O 1
ATOM 703 N N . VAL A 1 93 ? -14.754 8.281 21.614 1.00 88.62 93 VAL A N 1
ATOM 704 C CA . VAL A 1 93 ? -15.150 8.839 22.921 1.00 88.62 93 VAL A CA 1
ATOM 705 C C . VAL A 1 93 ? -15.631 10.289 22.802 1.00 88.62 93 VAL A C 1
ATOM 707 O O . VAL A 1 93 ? -16.620 10.669 23.423 1.00 88.62 93 VAL A O 1
ATOM 710 N N . THR A 1 94 ? -14.942 11.108 22.006 1.00 92.56 94 THR A N 1
ATOM 711 C CA . THR A 1 94 ? -15.209 12.554 21.904 1.00 92.56 94 THR A CA 1
ATOM 712 C C . THR A 1 94 ? -16.359 12.865 20.948 1.00 92.56 94 THR A C 1
ATOM 714 O O . THR A 1 94 ? -17.156 13.765 21.205 1.00 92.56 94 THR A O 1
ATOM 717 N N . TYR A 1 95 ? -16.455 12.119 19.847 1.00 92.50 95 TYR A N 1
ATOM 718 C CA . TYR A 1 95 ? -17.449 12.295 18.791 1.00 92.50 95 TYR A CA 1
ATOM 719 C C . TYR A 1 95 ? -18.027 10.934 18.370 1.00 92.50 95 TYR A C 1
ATOM 721 O O . TYR A 1 95 ? -17.680 10.424 17.302 1.00 92.50 95 TYR A O 1
ATOM 729 N N . PRO A 1 96 ? -18.962 10.356 19.150 1.00 87.75 96 PRO A N 1
ATOM 730 C CA . PRO A 1 96 ? -19.544 9.042 18.856 1.00 87.75 96 PRO A CA 1
ATOM 731 C C . PRO A 1 96 ? -20.209 8.944 17.476 1.00 87.75 96 PRO A C 1
ATOM 733 O O . PRO A 1 96 ? -20.301 7.867 16.898 1.00 87.75 96 PRO A O 1
ATOM 736 N N . GLN A 1 97 ? -20.643 10.073 16.902 1.00 90.25 97 GLN A N 1
ATOM 737 C CA . GLN A 1 97 ? -21.218 10.119 15.551 1.00 90.25 97 GLN A CA 1
ATOM 738 C C . GLN A 1 97 ? -20.223 9.674 14.465 1.00 90.25 97 GLN A C 1
ATOM 740 O O . GLN A 1 97 ? -20.647 9.225 13.401 1.00 90.25 97 GLN A O 1
ATOM 745 N N . LEU A 1 98 ? -18.911 9.779 14.719 1.00 88.88 98 LEU A N 1
ATOM 746 C CA . LEU A 1 98 ? -17.873 9.330 13.789 1.00 88.88 98 LEU A CA 1
ATOM 747 C C . LEU A 1 98 ? -17.763 7.805 13.709 1.00 88.88 98 LEU A C 1
ATOM 749 O O . LEU A 1 98 ? -17.156 7.314 12.760 1.00 88.88 98 LEU A O 1
ATOM 753 N N . ASP A 1 99 ? -18.401 7.048 14.607 1.00 86.56 99 ASP A N 1
ATOM 754 C CA . ASP A 1 99 ? -18.490 5.589 14.474 1.00 86.56 99 ASP A CA 1
ATOM 755 C C . ASP A 1 99 ? -19.261 5.174 13.205 1.00 86.56 99 ASP A C 1
ATOM 757 O O . ASP A 1 99 ? -18.994 4.131 12.618 1.00 86.56 99 ASP A O 1
ATOM 761 N N . ALA A 1 100 ? -20.116 6.048 12.657 1.00 87.88 100 ALA A N 1
ATOM 762 C CA . ALA A 1 100 ? -20.729 5.832 11.344 1.00 87.88 100 ALA A CA 1
ATOM 763 C C . ALA A 1 100 ? -19.698 5.714 10.198 1.00 87.88 100 ALA A C 1
ATOM 765 O O . ALA A 1 100 ? -20.000 5.142 9.150 1.00 87.88 100 ALA A O 1
ATOM 766 N N . LEU A 1 101 ? -18.479 6.236 10.387 1.00 90.38 101 LEU A N 1
ATOM 767 C CA . LEU A 1 101 ? -17.364 6.110 9.443 1.00 90.38 101 LEU A CA 1
ATOM 768 C C . LEU A 1 101 ? -16.557 4.817 9.640 1.00 90.38 101 LEU A C 1
ATOM 770 O O . LEU A 1 101 ? -15.646 4.554 8.851 1.00 90.38 101 LEU A O 1
ATOM 774 N N . ASN A 1 102 ? -16.881 3.990 10.641 1.00 91.31 102 ASN A N 1
ATOM 775 C CA . ASN A 1 102 ? -16.298 2.664 10.848 1.00 91.31 102 ASN A CA 1
ATOM 776 C C . ASN A 1 102 ? -16.840 1.670 9.804 1.00 91.31 102 ASN A C 1
ATOM 778 O O . ASN A 1 102 ? -17.581 0.729 10.097 1.00 91.31 102 ASN A O 1
ATOM 782 N N . ILE A 1 103 ? -16.449 1.879 8.545 1.00 92.50 103 ILE A N 1
ATOM 783 C CA . ILE A 1 103 ? -16.871 1.061 7.399 1.00 92.50 103 ILE A CA 1
ATOM 784 C C . ILE A 1 103 ? -16.444 -0.405 7.589 1.00 92.50 103 ILE A C 1
ATOM 786 O O . ILE A 1 103 ? -17.160 -1.322 7.192 1.00 92.50 103 ILE A O 1
ATOM 790 N N . MET A 1 104 ? -15.293 -0.635 8.230 1.00 93.12 104 MET A N 1
ATOM 791 C CA . MET A 1 104 ? -14.762 -1.972 8.525 1.00 93.12 104 MET A CA 1
ATOM 792 C C . MET A 1 104 ? -15.459 -2.664 9.706 1.00 93.12 104 MET A C 1
ATOM 794 O O . MET A 1 104 ? -15.249 -3.864 9.915 1.00 93.12 104 MET A O 1
ATOM 798 N N . ARG A 1 105 ? -16.293 -1.941 10.466 1.00 93.62 105 ARG A N 1
ATOM 799 C CA . ARG A 1 105 ? -16.955 -2.422 11.688 1.00 93.62 105 ARG A CA 1
ATOM 800 C C . ARG A 1 105 ? -15.964 -3.095 12.641 1.00 93.62 105 ARG A C 1
ATOM 802 O O . ARG A 1 105 ? -16.137 -4.267 12.981 1.00 93.62 105 ARG A O 1
ATOM 809 N N . LEU A 1 106 ? -14.859 -2.417 12.944 1.00 94.38 106 LEU A N 1
ATOM 810 C CA . LEU A 1 106 ? -13.824 -2.908 13.865 1.00 94.38 106 LEU A CA 1
ATOM 811 C C . LEU A 1 106 ? -14.382 -3.015 15.292 1.00 94.38 106 LEU A C 1
ATOM 813 O O . LEU A 1 106 ? -15.285 -2.252 15.638 1.00 94.38 106 LEU A O 1
ATOM 817 N N . HIS A 1 107 ? -13.889 -3.980 16.072 1.00 93.94 107 HIS A N 1
ATOM 818 C CA . HIS A 1 107 ? -14.508 -4.393 17.339 1.00 93.94 107 HIS A CA 1
ATOM 819 C C . HIS A 1 107 ? -14.463 -3.319 18.437 1.00 93.94 107 HIS A C 1
ATOM 821 O O . HIS A 1 107 ? -15.488 -3.034 19.056 1.00 93.94 107 HIS A O 1
ATOM 827 N N . SER A 1 108 ? -13.296 -2.717 18.679 1.00 93.44 108 SER A N 1
ATOM 828 C CA . SER A 1 108 ? -13.119 -1.637 19.653 1.00 93.44 108 SER A CA 1
ATOM 829 C C . SER A 1 108 ? -12.123 -0.582 19.148 1.00 93.44 108 SER A C 1
ATOM 831 O O . SER A 1 108 ? -11.343 -0.854 18.231 1.00 93.44 108 SER A O 1
ATOM 833 N N . PRO A 1 109 ? -12.111 0.638 19.723 1.00 93.44 109 PRO A N 1
ATOM 834 C CA . PRO A 1 109 ? -11.112 1.652 19.383 1.00 93.44 109 PRO A CA 1
ATOM 835 C C . PRO A 1 109 ? -9.668 1.166 19.573 1.00 93.44 109 PRO A C 1
ATOM 837 O O . PRO A 1 109 ? -8.815 1.399 18.714 1.00 93.44 109 PRO A O 1
ATOM 840 N N . ASP A 1 110 ? -9.417 0.431 20.658 1.00 93.62 110 ASP A N 1
ATOM 841 C CA . ASP A 1 110 ? -8.095 -0.105 20.982 1.00 93.62 110 ASP A CA 1
ATOM 842 C C . ASP A 1 110 ? -7.671 -1.191 19.983 1.00 93.62 110 ASP A C 1
ATOM 844 O O . ASP A 1 110 ? -6.555 -1.145 19.452 1.00 93.62 110 ASP A O 1
ATOM 848 N N . SER A 1 111 ? -8.571 -2.130 19.652 1.00 95.88 111 SER A N 1
ATOM 849 C CA . SER A 1 111 ? -8.283 -3.185 18.672 1.00 95.88 111 SER A CA 1
ATOM 850 C C . SER A 1 111 ? -8.084 -2.606 17.271 1.00 95.88 111 SER A C 1
ATOM 852 O O . SER A 1 111 ? -7.198 -3.056 16.541 1.00 95.88 111 SER A O 1
ATOM 854 N N . ALA A 1 112 ? -8.828 -1.557 16.909 1.00 95.56 112 ALA A N 1
ATOM 855 C CA . ALA A 1 112 ? -8.691 -0.858 15.637 1.00 95.56 112 ALA A CA 1
ATOM 856 C C . ALA A 1 112 ? -7.322 -0.176 15.492 1.00 95.56 112 ALA A C 1
ATOM 858 O O . ALA A 1 112 ? -6.648 -0.345 14.467 1.00 95.56 112 ALA A O 1
ATOM 859 N N . MET A 1 113 ? -6.882 0.558 16.520 1.00 94.75 113 MET A N 1
ATOM 860 C CA . MET A 1 113 ? -5.561 1.193 16.532 1.00 94.75 113 MET A CA 1
ATOM 861 C C . MET A 1 113 ? -4.443 0.150 16.466 1.00 94.75 113 MET A C 1
ATOM 863 O O . MET A 1 113 ? -3.526 0.283 15.649 1.00 94.75 113 MET A O 1
ATOM 867 N N . LEU A 1 114 ? -4.541 -0.916 17.267 1.00 96.12 114 LEU A N 1
ATOM 868 C CA . LEU A 1 114 ? -3.543 -1.983 17.285 1.00 96.12 114 LEU A CA 1
ATOM 869 C C . LEU A 1 114 ? -3.471 -2.710 15.934 1.00 96.12 114 LEU A C 1
ATOM 871 O O . LEU A 1 114 ? -2.380 -2.907 15.394 1.00 96.12 114 LEU A O 1
ATOM 875 N N . SER A 1 115 ? -4.620 -3.027 15.337 1.00 97.06 115 SER A N 1
ATOM 876 C CA . SER A 1 115 ? -4.703 -3.676 14.024 1.00 97.06 115 SER A CA 1
ATOM 877 C C . SER A 1 115 ? -4.081 -2.830 12.919 1.00 97.06 115 SER A C 1
ATOM 879 O O . SER A 1 115 ? -3.331 -3.352 12.091 1.00 97.06 115 SER A O 1
ATOM 881 N N . ALA A 1 116 ? -4.337 -1.518 12.918 1.00 96.06 116 ALA A N 1
ATOM 882 C CA . ALA A 1 116 ? -3.751 -0.597 11.947 1.00 96.06 116 ALA A CA 1
ATOM 883 C C . ALA A 1 116 ? -2.217 -0.523 12.069 1.00 96.06 116 ALA A C 1
ATOM 885 O O . ALA A 1 116 ? -1.515 -0.525 11.052 1.00 96.06 116 ALA A O 1
ATOM 886 N N . VAL A 1 117 ? -1.684 -0.505 13.296 1.00 96.00 117 VAL A N 1
ATOM 887 C CA . VAL A 1 117 ? -0.232 -0.493 13.549 1.00 96.00 117 VAL A CA 1
ATOM 888 C C . VAL A 1 117 ? 0.420 -1.813 13.129 1.00 96.00 117 VAL A C 1
ATOM 890 O O . VAL A 1 117 ? 1.425 -1.791 12.412 1.00 96.00 117 VAL A O 1
ATOM 893 N N . ILE A 1 118 ? -0.164 -2.957 13.505 1.00 96.81 118 ILE A N 1
ATOM 894 C CA . ILE A 1 118 ? 0.331 -4.286 13.107 1.00 96.81 118 ILE A CA 1
ATOM 895 C C . ILE A 1 118 ? 0.329 -4.414 11.583 1.00 96.81 118 ILE A C 1
ATOM 897 O O . ILE A 1 118 ? 1.335 -4.814 10.992 1.00 96.81 118 ILE A O 1
ATOM 901 N N . PHE A 1 119 ? -0.766 -4.024 10.927 1.00 97.12 119 PHE A N 1
ATOM 902 C CA . PHE A 1 119 ? -0.852 -4.063 9.471 1.00 97.12 119 PHE A CA 1
ATOM 903 C C . PHE A 1 119 ? 0.243 -3.211 8.817 1.00 97.12 119 PHE A C 1
ATOM 905 O O . PHE A 1 119 ? 0.880 -3.655 7.861 1.00 97.12 119 PHE A O 1
ATOM 912 N N . ASN A 1 120 ? 0.515 -2.014 9.347 1.00 94.88 120 ASN A N 1
ATOM 913 C CA . ASN A 1 120 ? 1.564 -1.139 8.826 1.00 94.88 120 ASN A CA 1
ATOM 914 C C . ASN A 1 120 ? 2.969 -1.759 8.943 1.00 94.88 120 ASN A C 1
ATOM 916 O O . ASN A 1 120 ? 3.797 -1.559 8.057 1.00 94.88 120 ASN A O 1
ATOM 920 N N . ALA A 1 121 ? 3.236 -2.536 9.994 1.00 96.12 121 ALA A N 1
ATOM 921 C CA . ALA A 1 121 ? 4.490 -3.277 10.118 1.00 96.12 121 ALA A CA 1
ATOM 922 C C . ALA A 1 121 ? 4.569 -4.433 9.104 1.00 96.12 121 ALA A C 1
ATOM 924 O O . ALA A 1 121 ? 5.577 -4.593 8.412 1.00 96.12 121 ALA A O 1
ATOM 925 N N . LEU A 1 122 ? 3.490 -5.207 8.965 1.00 96.56 122 LEU A N 1
ATOM 926 C CA . LEU A 1 122 ? 3.443 -6.357 8.061 1.00 96.56 122 LEU A CA 1
ATOM 927 C C . LEU A 1 122 ? 3.534 -5.945 6.590 1.00 96.56 122 LEU A C 1
ATOM 929 O O . LEU A 1 122 ? 4.271 -6.564 5.821 1.00 96.56 122 LEU A O 1
ATOM 933 N N . ILE A 1 123 ? 2.827 -4.887 6.186 1.00 94.88 123 ILE A N 1
ATOM 934 C CA . ILE A 1 123 ? 2.774 -4.487 4.777 1.00 94.88 123 ILE A CA 1
ATOM 935 C C . ILE A 1 123 ? 4.155 -4.092 4.242 1.00 94.88 123 ILE A C 1
ATOM 937 O O . ILE A 1 123 ? 4.464 -4.381 3.090 1.00 94.88 123 ILE A O 1
ATOM 941 N N . ILE A 1 124 ? 5.027 -3.520 5.080 1.00 94.00 124 ILE A N 1
ATOM 942 C CA . ILE A 1 124 ? 6.409 -3.199 4.696 1.00 94.00 124 ILE A CA 1
ATOM 943 C C . ILE A 1 124 ? 7.176 -4.478 4.338 1.00 94.00 124 ILE A C 1
ATOM 945 O O . ILE A 1 124 ? 7.813 -4.526 3.286 1.00 94.00 124 ILE A O 1
ATOM 949 N N . VAL A 1 125 ? 7.066 -5.532 5.154 1.00 95.56 125 VAL A N 1
ATOM 950 C CA . VAL A 1 125 ? 7.725 -6.827 4.897 1.00 95.56 125 VAL A CA 1
ATOM 951 C C . VAL A 1 125 ? 7.290 -7.406 3.550 1.00 95.56 125 VAL A C 1
ATOM 953 O O . VAL A 1 125 ? 8.128 -7.883 2.786 1.00 95.56 125 VAL A O 1
ATOM 956 N N . PHE A 1 126 ? 6.002 -7.304 3.213 1.00 92.88 126 PHE A N 1
ATOM 957 C CA . PHE A 1 126 ? 5.475 -7.780 1.930 1.00 92.88 126 PHE A CA 1
ATOM 958 C C . PHE A 1 126 ? 5.868 -6.902 0.733 1.00 92.88 126 PHE A C 1
ATOM 960 O O . PHE A 1 126 ? 5.995 -7.411 -0.383 1.00 92.88 126 PHE A O 1
ATOM 967 N N . LEU A 1 127 ? 6.090 -5.601 0.937 1.00 93.12 127 LEU A N 1
ATOM 968 C CA . LEU A 1 127 ? 6.486 -4.678 -0.130 1.00 93.12 127 LEU A CA 1
ATOM 969 C C . LEU A 1 127 ? 7.993 -4.698 -0.426 1.00 93.12 127 LEU A C 1
ATOM 971 O O . LEU A 1 127 ? 8.378 -4.387 -1.554 1.00 93.12 127 LEU A O 1
ATOM 975 N N . ILE A 1 128 ? 8.847 -5.103 0.521 1.00 93.56 128 ILE A N 1
ATOM 976 C CA . ILE A 1 128 ? 10.306 -5.198 0.311 1.00 93.56 128 ILE A CA 1
ATOM 977 C C . ILE A 1 128 ? 10.662 -6.080 -0.904 1.00 93.56 128 ILE A C 1
ATOM 979 O O . ILE A 1 128 ? 11.385 -5.603 -1.783 1.00 93.56 128 ILE A O 1
ATOM 983 N N . PRO A 1 129 ? 10.144 -7.319 -1.050 1.00 92.38 129 PRO A N 1
ATOM 984 C CA . PRO A 1 129 ? 10.422 -8.142 -2.226 1.00 92.38 129 PRO A CA 1
ATOM 985 C C . PRO A 1 129 ? 10.013 -7.476 -3.541 1.00 92.38 129 PRO A C 1
ATOM 987 O O . PRO A 1 129 ? 10.713 -7.623 -4.542 1.00 92.38 129 PRO A O 1
ATOM 990 N N . LEU A 1 130 ? 8.898 -6.739 -3.547 1.00 89.50 130 LEU A N 1
ATOM 991 C CA . LEU A 1 130 ? 8.424 -6.017 -4.726 1.00 89.50 130 LEU A CA 1
ATOM 992 C C . LEU A 1 130 ? 9.351 -4.844 -5.073 1.00 89.50 130 LEU A C 1
ATOM 994 O O . LEU A 1 130 ? 9.653 -4.634 -6.246 1.00 89.50 130 LEU A O 1
ATOM 998 N N . ALA A 1 131 ? 9.842 -4.119 -4.065 1.00 90.00 131 ALA A N 1
ATOM 999 C CA . ALA A 1 131 ? 10.797 -3.029 -4.243 1.00 90.00 131 ALA A CA 1
ATOM 1000 C C . ALA A 1 131 ? 12.152 -3.516 -4.786 1.00 90.00 131 ALA A C 1
ATOM 1002 O O . ALA A 1 131 ? 12.759 -2.826 -5.602 1.00 90.00 131 ALA A O 1
ATOM 1003 N N . LEU A 1 132 ? 12.601 -4.707 -4.369 1.00 91.12 132 LEU A N 1
ATOM 1004 C CA . LEU A 1 132 ? 13.876 -5.292 -4.800 1.00 91.12 132 LEU A CA 1
ATOM 1005 C C . LEU A 1 132 ? 13.798 -5.966 -6.176 1.00 91.12 132 LEU A C 1
ATOM 1007 O O . LEU A 1 132 ? 14.696 -5.788 -6.994 1.00 91.12 132 LEU A O 1
ATOM 1011 N N . LYS A 1 133 ? 12.736 -6.737 -6.453 1.00 90.00 133 LYS A N 1
ATOM 1012 C CA . LYS A 1 133 ? 12.548 -7.395 -7.763 1.00 90.00 133 LYS A CA 1
ATOM 1013 C C . LYS A 1 133 ? 12.154 -6.398 -8.853 1.00 90.00 133 LYS A C 1
ATOM 1015 O O . LYS A 1 133 ? 12.493 -6.579 -10.020 1.00 90.00 133 LYS A O 1
ATOM 1020 N N . GLY A 1 134 ? 11.453 -5.338 -8.467 1.00 87.81 134 GLY A N 1
ATOM 1021 C CA . GLY A 1 134 ? 10.923 -4.336 -9.372 1.00 87.81 134 GLY A CA 1
ATOM 1022 C C . GLY A 1 134 ? 9.660 -4.783 -10.110 1.00 87.81 134 GLY A C 1
ATOM 1023 O O . GLY A 1 134 ? 9.329 -5.964 -10.219 1.00 87.81 134 GLY A O 1
ATOM 1024 N N . VAL A 1 135 ? 8.934 -3.794 -10.620 1.00 90.00 135 VAL A N 1
ATOM 1025 C CA . VAL A 1 135 ? 7.714 -3.969 -11.407 1.00 90.00 135 VAL A CA 1
ATOM 1026 C C . VAL A 1 135 ? 8.083 -4.112 -12.886 1.00 90.00 135 VAL A C 1
ATOM 1028 O O . VAL A 1 135 ? 8.696 -3.198 -13.443 1.00 90.00 135 VAL A O 1
ATOM 1031 N N . PRO A 1 136 ? 7.700 -5.216 -13.555 1.00 84.88 136 PRO A N 1
ATOM 1032 C CA . PRO A 1 136 ? 8.099 -5.473 -14.934 1.00 84.88 136 PRO A CA 1
ATOM 1033 C C . PRO A 1 136 ? 7.562 -4.405 -15.893 1.00 84.88 136 PRO A C 1
ATOM 1035 O O . PRO A 1 136 ? 6.353 -4.146 -15.974 1.00 84.88 136 PRO A O 1
ATOM 1038 N N . TYR A 1 137 ? 8.466 -3.806 -16.668 1.00 81.00 137 TYR A N 1
ATOM 1039 C CA . TYR A 1 137 ? 8.111 -2.820 -17.683 1.00 81.00 137 TYR A CA 1
ATOM 1040 C C . TYR A 1 137 ? 7.416 -3.482 -18.879 1.00 81.00 137 TYR A C 1
ATOM 1042 O O . TYR A 1 137 ? 7.892 -4.473 -19.425 1.00 81.00 137 TYR A O 1
ATOM 1050 N N . HIS A 1 138 ? 6.305 -2.891 -19.319 1.00 82.31 138 HIS A N 1
ATOM 1051 C CA . HIS A 1 138 ? 5.612 -3.267 -20.549 1.00 82.31 138 HIS A CA 1
ATOM 1052 C C . HIS A 1 138 ? 5.558 -2.054 -21.480 1.00 82.31 138 HIS A C 1
ATOM 1054 O O . HIS A 1 138 ? 5.237 -0.950 -21.034 1.00 82.31 138 HIS A O 1
ATOM 1060 N N . ALA A 1 139 ? 5.846 -2.253 -22.767 1.00 82.00 139 ALA A N 1
ATOM 1061 C CA . ALA A 1 139 ? 5.812 -1.200 -23.779 1.00 82.00 139 ALA A CA 1
ATOM 1062 C C . ALA A 1 139 ? 4.359 -0.820 -24.129 1.00 82.00 139 ALA A C 1
ATOM 1064 O O . ALA A 1 139 ? 3.792 -1.288 -25.110 1.00 82.00 139 ALA A O 1
ATOM 1065 N N . LEU A 1 140 ? 3.742 0.007 -23.287 1.00 85.81 140 LEU A N 1
ATOM 1066 C CA . LEU A 1 140 ? 2.395 0.549 -23.468 1.00 85.81 140 LEU A CA 1
ATOM 1067 C C . LEU A 1 140 ? 2.460 2.078 -23.580 1.00 85.81 140 LEU A C 1
ATOM 1069 O O . LEU A 1 140 ? 3.438 2.703 -23.160 1.00 85.81 140 LEU A O 1
ATOM 1073 N N . SER A 1 141 ? 1.404 2.697 -24.113 1.00 89.44 141 SER A N 1
ATOM 1074 C CA . SER A 1 141 ? 1.283 4.161 -24.081 1.00 89.44 141 SER A CA 1
ATOM 1075 C C . SER A 1 141 ? 1.201 4.672 -22.636 1.00 89.44 141 SER A C 1
ATOM 1077 O O . SER A 1 141 ? 0.700 3.976 -21.750 1.00 89.44 141 SER A O 1
ATOM 1079 N N . ALA A 1 142 ? 1.641 5.910 -22.387 1.00 84.25 142 ALA A N 1
ATOM 1080 C CA . ALA A 1 142 ? 1.649 6.494 -21.042 1.00 84.25 142 ALA A CA 1
ATOM 1081 C C . ALA A 1 142 ? 0.266 6.451 -20.361 1.00 84.25 142 ALA A C 1
ATOM 1083 O O . ALA A 1 142 ? 0.165 6.092 -19.189 1.00 84.25 142 ALA A O 1
ATOM 1084 N N . ALA A 1 143 ? -0.806 6.735 -21.110 1.00 89.62 143 ALA A N 1
ATOM 1085 C CA . ALA A 1 143 ? -2.176 6.678 -20.601 1.00 89.62 143 ALA A CA 1
ATOM 1086 C C . ALA A 1 143 ? -2.592 5.253 -20.196 1.00 89.62 143 ALA A C 1
ATOM 1088 O O . ALA A 1 143 ? -3.172 5.051 -19.129 1.00 89.62 143 ALA A O 1
ATOM 1089 N N . GLN A 1 144 ? -2.258 4.244 -21.009 1.00 91.88 144 GLN A N 1
ATOM 1090 C CA . GLN A 1 144 ? -2.541 2.843 -20.682 1.00 91.88 144 GLN A CA 1
ATOM 1091 C C . GLN A 1 144 ? -1.725 2.362 -19.477 1.00 91.88 144 GLN A C 1
ATOM 1093 O O . GLN A 1 144 ? -2.266 1.655 -18.625 1.00 91.88 144 GLN A O 1
ATOM 1098 N N . MET A 1 145 ? -0.453 2.766 -19.374 1.00 87.88 145 MET A N 1
ATOM 1099 C CA . MET A 1 145 ? 0.394 2.456 -18.218 1.00 87.88 145 MET A CA 1
ATOM 1100 C C . MET A 1 145 ? -0.165 3.061 -16.934 1.00 87.88 145 MET A C 1
ATOM 1102 O O . MET A 1 145 ? -0.292 2.347 -15.942 1.00 87.88 145 MET A O 1
ATOM 1106 N N . LEU A 1 146 ? -0.558 4.338 -16.966 1.00 88.81 146 LEU A N 1
ATOM 1107 C CA . LEU A 1 146 ? -1.168 5.014 -15.823 1.00 88.81 146 LEU A CA 1
ATOM 1108 C C . LEU A 1 146 ? -2.453 4.307 -15.390 1.00 88.81 146 LEU A C 1
ATOM 1110 O O . LEU A 1 146 ? -2.601 3.965 -14.218 1.00 88.81 146 LEU A O 1
ATOM 1114 N N . ARG A 1 147 ? -3.357 4.029 -16.337 1.00 93.44 147 ARG A N 1
ATOM 1115 C CA . ARG A 1 147 ? -4.625 3.351 -16.045 1.00 93.44 147 ARG A CA 1
ATOM 1116 C C . ARG A 1 147 ? -4.381 1.981 -15.415 1.00 93.44 147 ARG A C 1
ATOM 1118 O O . ARG A 1 147 ? -4.994 1.658 -14.405 1.00 93.44 147 ARG A O 1
ATOM 1125 N N . ARG A 1 148 ? -3.464 1.189 -15.978 1.00 92.44 148 ARG A N 1
ATOM 1126 C CA . ARG A 1 148 ? -3.081 -0.122 -15.432 1.00 92.44 148 ARG A CA 1
ATOM 1127 C C . ARG A 1 148 ? -2.493 0.004 -14.027 1.00 92.44 148 ARG A C 1
ATOM 1129 O O . ARG A 1 148 ? -2.843 -0.786 -13.158 1.00 92.44 148 ARG A O 1
ATOM 1136 N N . ASN A 1 149 ? -1.631 0.991 -13.798 1.00 93.25 149 ASN A N 1
ATOM 1137 C CA . ASN A 1 149 ? -1.020 1.219 -12.495 1.00 93.25 149 ASN A CA 1
ATOM 1138 C C . ASN A 1 149 ? -2.065 1.586 -11.430 1.00 93.25 149 ASN A C 1
ATOM 1140 O O . ASN A 1 149 ? -2.052 1.008 -10.348 1.00 93.25 149 ASN A O 1
ATOM 1144 N N . LEU A 1 150 ? -3.006 2.477 -11.753 1.00 94.19 150 LEU A N 1
ATOM 1145 C CA . LEU A 1 150 ? -4.111 2.832 -10.858 1.00 94.19 150 LEU A CA 1
ATOM 1146 C C . LEU A 1 150 ? -5.025 1.632 -10.573 1.00 94.19 150 LEU A C 1
ATOM 1148 O O . LEU A 1 150 ? -5.382 1.399 -9.423 1.00 94.19 150 LEU A O 1
ATOM 1152 N N . TRP A 1 151 ? -5.352 0.830 -11.588 1.00 95.81 151 TRP A N 1
ATOM 1153 C CA . TRP A 1 151 ? -6.185 -0.361 -11.396 1.00 95.81 151 TRP A CA 1
ATOM 1154 C C . TRP A 1 151 ? -5.520 -1.445 -10.554 1.00 95.81 151 TRP A C 1
ATOM 1156 O O . TRP A 1 151 ? -6.201 -2.086 -9.770 1.00 95.81 151 TRP A O 1
ATOM 1166 N N . ILE A 1 152 ? -4.216 -1.676 -10.711 1.00 94.25 152 ILE A N 1
ATOM 1167 C CA . ILE A 1 152 ? -3.526 -2.751 -9.985 1.00 94.25 152 ILE A CA 1
ATOM 1168 C C . ILE A 1 152 ? -3.058 -2.255 -8.616 1.00 94.25 152 ILE A C 1
ATOM 1170 O O . ILE A 1 152 ? -3.436 -2.813 -7.591 1.00 94.25 152 ILE A O 1
ATOM 1174 N N . TYR A 1 153 ? -2.245 -1.201 -8.590 1.00 95.56 153 TYR A N 1
ATOM 1175 C CA . TYR A 1 153 ? -1.596 -0.722 -7.371 1.00 95.56 153 TYR A CA 1
ATOM 1176 C C . TYR A 1 153 ? -2.454 0.274 -6.598 1.00 95.56 153 TYR A C 1
ATOM 1178 O O . TYR A 1 153 ? -2.366 0.302 -5.377 1.00 95.56 153 TYR A O 1
ATOM 1186 N N . GLY A 1 154 ? -3.308 1.049 -7.272 1.00 96.25 154 GLY A N 1
ATOM 1187 C CA . GLY A 1 154 ? -4.273 1.920 -6.596 1.00 96.25 154 GLY A CA 1
ATOM 1188 C C . GLY A 1 154 ? -5.391 1.112 -5.942 1.00 96.25 154 GLY A C 1
ATOM 1189 O O . GLY A 1 154 ? -5.542 1.134 -4.725 1.00 96.25 154 GLY A O 1
ATOM 1190 N N . LEU A 1 155 ? -6.121 0.315 -6.731 1.00 97.00 155 LEU A N 1
ATOM 1191 C CA . LEU A 1 155 ? -7.180 -0.543 -6.187 1.00 97.00 155 LEU A CA 1
ATOM 1192 C C . LEU A 1 155 ? -6.619 -1.583 -5.209 1.00 97.00 155 LEU A C 1
ATOM 1194 O O . LEU A 1 155 ? -7.189 -1.777 -4.142 1.00 97.00 155 LEU A O 1
ATOM 1198 N N . GLY A 1 156 ? -5.492 -2.224 -5.537 1.00 95.81 156 GLY A N 1
ATOM 1199 C CA . GLY A 1 156 ? -4.827 -3.156 -4.627 1.00 95.81 156 GLY A CA 1
ATOM 1200 C C . GLY A 1 156 ? -4.398 -2.477 -3.327 1.00 95.81 156 GLY A C 1
ATOM 1201 O O . GLY A 1 156 ? -4.651 -3.011 -2.252 1.00 95.81 156 GLY A O 1
ATOM 1202 N N . GLY A 1 157 ? -3.834 -1.269 -3.414 1.00 95.56 157 GLY A N 1
ATOM 1203 C CA . GLY A 1 157 ? -3.476 -0.459 -2.251 1.00 95.56 157 GLY A CA 1
ATOM 1204 C C . GLY A 1 157 ? -4.672 -0.008 -1.421 1.00 95.56 157 GLY A C 1
ATOM 1205 O O . GLY A 1 157 ? -4.496 0.267 -0.246 1.00 95.56 157 GLY A O 1
ATOM 1206 N N . LEU A 1 158 ? -5.880 0.020 -1.986 1.00 95.69 158 LEU A N 1
ATOM 1207 C CA . LEU A 1 158 ? -7.108 0.286 -1.241 1.00 95.69 158 LEU A CA 1
ATOM 1208 C C . LEU A 1 158 ? -7.683 -0.998 -0.624 1.00 95.69 158 LEU A C 1
ATOM 1210 O O . LEU A 1 158 ? -7.967 -1.040 0.563 1.00 95.69 158 LEU A O 1
ATOM 1214 N N . VAL A 1 159 ? -7.847 -2.067 -1.400 1.00 96.69 159 VAL A N 1
ATOM 1215 C CA . VAL A 1 159 ? -8.565 -3.277 -0.961 1.00 96.69 159 VAL A CA 1
ATOM 1216 C C . VAL A 1 159 ? -7.756 -4.106 0.039 1.00 96.69 159 VAL A C 1
ATOM 1218 O O . VAL A 1 159 ? -8.306 -4.576 1.035 1.00 96.69 159 VAL A O 1
ATOM 1221 N N . VAL A 1 160 ? -6.451 -4.280 -0.200 1.00 96.69 160 VAL A N 1
ATOM 1222 C CA . VAL A 1 160 ? -5.570 -5.093 0.656 1.00 96.69 160 VAL A CA 1
ATOM 1223 C C . VAL A 1 160 ? -5.580 -4.634 2.123 1.00 96.69 160 VAL A C 1
ATOM 1225 O O . VAL A 1 160 ? -5.792 -5.491 2.980 1.00 96.69 160 VAL A O 1
ATOM 1228 N N . PRO A 1 161 ? -5.401 -3.342 2.461 1.00 96.31 161 PRO A N 1
ATOM 1229 C CA . PRO A 1 161 ? -5.464 -2.893 3.853 1.00 96.31 161 PRO A CA 1
ATOM 1230 C C . PRO A 1 161 ? -6.838 -3.027 4.495 1.00 96.31 161 PRO A C 1
ATOM 1232 O O . PRO A 1 161 ? -6.894 -3.400 5.661 1.00 96.31 161 PRO A O 1
ATOM 1235 N N . PHE A 1 162 ? -7.936 -2.790 3.769 1.00 96.75 162 PHE A N 1
ATOM 1236 C CA . PHE A 1 162 ? -9.280 -3.001 4.324 1.00 96.75 162 PHE A CA 1
ATOM 1237 C C . PHE A 1 162 ? -9.463 -4.447 4.796 1.00 96.75 162 PHE A C 1
ATOM 1239 O O . PHE A 1 162 ? -9.922 -4.693 5.911 1.00 96.75 162 PHE A O 1
ATOM 1246 N N . ILE A 1 163 ? -9.059 -5.408 3.962 1.00 97.25 163 ILE A N 1
ATOM 1247 C CA . ILE A 1 163 ? -9.134 -6.831 4.304 1.00 97.25 163 ILE A CA 1
ATOM 1248 C C . ILE A 1 163 ? -8.127 -7.166 5.411 1.00 97.25 163 ILE A C 1
ATOM 1250 O O . ILE A 1 163 ? -8.482 -7.809 6.394 1.00 97.25 163 ILE A O 1
ATOM 1254 N N . GLY A 1 164 ? -6.879 -6.720 5.277 1.00 97.00 164 GLY A N 1
ATOM 1255 C CA . GLY A 1 164 ? -5.802 -7.045 6.209 1.00 97.00 164 GLY A CA 1
ATOM 1256 C C . GLY A 1 164 ? -6.051 -6.528 7.624 1.00 97.00 164 GLY A C 1
ATOM 1257 O O . GLY A 1 164 ? -5.949 -7.301 8.572 1.00 97.00 164 GLY A O 1
ATOM 1258 N N . ILE A 1 165 ? -6.432 -5.256 7.772 1.00 97.50 165 ILE A N 1
ATOM 1259 C CA . ILE A 1 165 ? -6.761 -4.659 9.076 1.00 97.50 165 ILE A CA 1
ATOM 1260 C C . ILE A 1 165 ? -7.945 -5.396 9.701 1.00 97.50 165 ILE A C 1
ATOM 1262 O O . ILE A 1 165 ? -7.883 -5.744 10.877 1.00 97.50 165 ILE A O 1
ATOM 1266 N N . LYS A 1 166 ? -8.991 -5.697 8.920 1.00 97.06 166 LYS A N 1
ATOM 1267 C CA . LYS A 1 166 ? -10.158 -6.417 9.436 1.00 97.06 166 LYS A CA 1
ATOM 1268 C C . LYS A 1 166 ? -9.811 -7.825 9.920 1.00 97.06 166 LYS A C 1
ATOM 1270 O O . LYS A 1 166 ? -10.303 -8.244 10.962 1.00 97.06 166 LYS A O 1
ATOM 1275 N N . LEU A 1 167 ? -8.968 -8.550 9.188 1.00 97.62 167 LEU A N 1
ATOM 1276 C CA . LEU A 1 167 ? -8.526 -9.886 9.593 1.00 97.62 167 LEU A CA 1
ATOM 1277 C C . LEU A 1 167 ? -7.685 -9.851 10.872 1.00 97.62 167 LEU A C 1
ATOM 1279 O O . LEU A 1 167 ? -7.846 -10.725 11.720 1.00 97.62 167 LEU A O 1
ATOM 1283 N N . ILE A 1 168 ? -6.817 -8.848 11.024 1.00 97.25 168 ILE A N 1
ATOM 1284 C CA . ILE A 1 168 ? -6.024 -8.671 12.246 1.00 97.25 168 ILE A CA 1
ATOM 1285 C C . ILE A 1 168 ? -6.942 -8.357 13.431 1.00 97.25 168 ILE A C 1
ATOM 1287 O O . ILE A 1 168 ? -6.818 -9.009 14.464 1.00 97.25 168 ILE A O 1
ATOM 1291 N N . ASP A 1 169 ? -7.899 -7.442 13.261 1.00 97.31 169 ASP A N 1
ATOM 1292 C CA . ASP A 1 169 ? -8.888 -7.089 14.289 1.00 97.31 169 ASP A CA 1
ATOM 1293 C C . ASP A 1 169 ? -9.676 -8.319 14.742 1.00 97.31 169 ASP A C 1
ATOM 1295 O O . ASP A 1 169 ? -9.716 -8.637 15.927 1.00 97.31 169 ASP A O 1
ATOM 1299 N N . MET A 1 170 ? -10.196 -9.095 13.787 1.00 96.75 170 MET A N 1
ATOM 1300 C CA . MET A 1 170 ? -10.907 -10.339 14.084 1.00 96.75 170 MET A CA 1
ATOM 1301 C C . MET A 1 170 ? -10.037 -11.355 14.827 1.00 96.75 170 MET A C 1
ATOM 1303 O O . MET A 1 170 ? -10.539 -12.048 15.708 1.00 96.75 170 MET A O 1
ATOM 1307 N N . LEU A 1 171 ? -8.750 -11.463 14.489 1.00 96.81 171 LEU A N 1
ATOM 1308 C CA . LEU A 1 171 ? -7.831 -12.387 15.153 1.00 96.81 171 LEU A CA 1
ATOM 1309 C C . LEU A 1 171 ? -7.525 -11.947 16.590 1.00 96.81 171 LEU A C 1
ATOM 1311 O O . LEU A 1 171 ? -7.491 -12.790 17.486 1.00 96.81 171 LEU A O 1
ATOM 1315 N N . LEU A 1 172 ? -7.352 -10.646 16.826 1.00 96.25 172 LEU A N 1
ATOM 1316 C CA . LEU A 1 172 ? -7.166 -10.089 18.169 1.00 96.25 172 LEU A CA 1
ATOM 1317 C C . LEU A 1 172 ? -8.401 -10.324 19.044 1.00 96.25 172 LEU A C 1
ATOM 1319 O O . LEU A 1 172 ? -8.266 -10.838 20.154 1.00 96.25 172 LEU A O 1
ATOM 1323 N N . THR A 1 173 ? -9.597 -10.054 18.512 1.00 93.62 173 THR A N 1
ATOM 1324 C CA . THR A 1 173 ? -10.860 -10.294 19.223 1.00 93.62 173 THR A CA 1
ATOM 1325 C C . THR A 1 173 ? -11.088 -11.783 19.489 1.00 93.62 173 THR A C 1
ATOM 1327 O O . THR A 1 173 ? -11.484 -12.163 20.587 1.00 93.62 173 THR A O 1
ATOM 1330 N N . LEU A 1 174 ? -10.805 -12.656 18.513 1.00 94.19 174 LEU A N 1
ATOM 1331 C CA . LEU A 1 174 ? -10.983 -14.106 18.665 1.00 94.19 174 LEU A CA 1
ATOM 1332 C C . LEU A 1 174 ? -10.046 -14.696 19.726 1.00 94.19 174 LEU A C 1
ATOM 1334 O O . LEU A 1 174 ? -10.420 -15.624 20.438 1.00 94.19 174 LEU A O 1
ATOM 1338 N N . THR A 1 175 ? -8.823 -14.175 19.815 1.00 94.25 175 THR A N 1
ATOM 1339 C CA . THR A 1 175 ? -7.825 -14.625 20.796 1.00 94.25 175 THR A CA 1
ATOM 1340 C C . THR A 1 175 ? -7.999 -13.977 22.171 1.00 94.25 175 THR A C 1
ATOM 1342 O O . THR A 1 175 ? -7.318 -14.384 23.110 1.00 94.25 175 THR A O 1
ATOM 1345 N N . GLY A 1 176 ? -8.911 -13.006 22.309 1.00 88.88 176 GLY A N 1
ATOM 1346 C CA . GLY A 1 176 ? -9.163 -12.283 23.558 1.00 88.88 176 GLY A CA 1
ATOM 1347 C C . GLY A 1 176 ? -7.979 -11.432 24.020 1.00 88.88 176 GLY A C 1
ATOM 1348 O O . GLY A 1 176 ? -7.860 -11.148 25.209 1.00 88.88 176 GLY A O 1
ATOM 1349 N N . LEU A 1 177 ? -7.076 -11.073 23.101 1.00 85.25 177 LEU A N 1
ATOM 1350 C CA . LEU A 1 177 ? -5.915 -10.235 23.406 1.00 85.25 177 LEU A CA 1
ATOM 1351 C C . LEU A 1 177 ? -6.310 -8.775 23.666 1.00 85.25 177 LEU A C 1
ATOM 1353 O O . LEU A 1 177 ? -5.591 -8.084 24.388 1.00 85.25 177 LEU A O 1
ATOM 1357 N N . VAL A 1 178 ? -7.420 -8.329 23.066 1.00 80.12 178 VAL A N 1
ATOM 1358 C CA . VAL A 1 178 ? -8.037 -7.000 23.207 1.00 80.12 178 VAL A CA 1
ATOM 1359 C C . VAL A 1 178 ? -9.553 -7.133 23.109 1.00 80.12 178 VAL A C 1
ATOM 1361 O O . VAL A 1 178 ? -10.009 -7.929 22.254 1.00 80.12 178 VAL A O 1
#

InterPro domains:
  IPR006391 P-type ATPase, B chain, subfamily IA [PTHR43743] (25-177)
  IPR023214 HAD superfamily [G3DSA:3.40.50.1000] (26-62)

Foldseek 3Di:
DDPVVQDDDDDPCVLVPDLVVLVPHPADEDEDVNPPSCVVSVHHYDDPSDPVVVVVVVQVVQQLVLLVVLVVLLVVLLVVQLCLLQVCLVCCPPCVVSVVSVPLPFDHSVLSVVLSVVVVVVVVVVCVVCNVVTDHDDPDPPVVSVVVSCVCRNVCSNPVNSVRSSVSSVVCVVVVVD

Sequence (178 aa):
LDALNIMRLHSPDSAMLSPRLWHRRNVAVAMNSGTQAAKEAGNMVDLDSNPTKLIEVVHIGKQMLMTRGSLTTFSISNDIAKYFAIIPAAFAVTYPQLDALNIMRLHSPDSAMLSAVIFNALIIVFLIPLALKGVPYHALSAAQMLRRNLWIYGLGGLVVPFIGIKLIDMLLTLTGLV

Radius of gyration: 24.82 Å; chains: 1; bounding box: 60×37×56 Å

pLDDT: mean 79.75, std 20.14, range [30.83, 97.62]